Protein AF-X1UW24-F1 (afdb_monomer)

Secondary structure (DSSP, 8-state):
--SS--TTSGGGGGG---TTSSHHHHHHHHH-------TT--HHHHHHHHHHHHHHH-

InterPro domains:
  IPR015422 Pyridoxal phosphate-dependent transferase, small domain [G3DSA:3.90.1150.10] (1-58)

Mean predicted aligned error: 4.66 Å

Foldseek 3Di:
DDPADLVVDPVCVVVVDDPPPCVVSVCCNVPNDDDDPDPPDDPVNVVVVVVVVVVVVD

Organism: NCBI:txid412755

pLDDT: mean 89.66, std 9.32, range [54.94, 97.81]

Structure (mmCIF, N/CA/C/O backbone):
data_AF-X1UW24-F1
#
_entry.id   AF-X1UW24-F1
#
loop_
_atom_site.group_PDB
_atom_site.id
_atom_site.type_symbol
_atom_site.label_atom_id
_atom_site.label_alt_id
_atom_site.label_comp_id
_atom_site.label_asym_id
_atom_site.label_entity_id
_atom_site.label_seq_id
_atom_site.pdbx_PDB_ins_code
_atom_site.Cartn_x
_atom_site.Cartn_y
_atom_site.Cartn_z
_atom_site.occupancy
_atom_site.B_iso_or_equiv
_atom_site.auth_seq_id
_atom_site.auth_comp_id
_atom_site.auth_asym_id
_atom_site.auth_atom_id
_atom_site.pdbx_PDB_model_num
ATOM 1 N N . LEU A 1 1 ? -5.188 6.544 -2.507 1.00 54.94 1 LEU A N 1
ATOM 2 C CA . LEU A 1 1 ? -4.955 5.748 -1.283 1.00 54.94 1 LEU A CA 1
ATOM 3 C C . LEU A 1 1 ? -6.318 5.396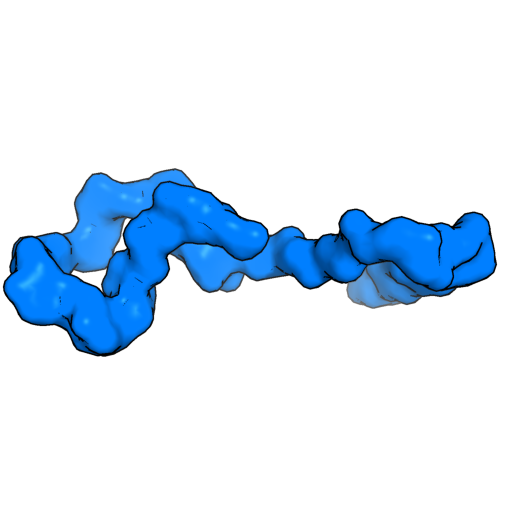 -0.710 1.00 54.94 1 LEU A C 1
ATOM 5 O O . LEU A 1 1 ? -7.169 6.276 -0.688 1.00 54.94 1 LEU A O 1
ATOM 9 N N . PHE A 1 2 ? -6.554 4.126 -0.396 1.00 56.16 2 PHE A N 1
ATOM 10 C CA . PHE A 1 2 ? -7.870 3.575 -0.070 1.00 56.16 2 PHE A CA 1
ATOM 11 C C . PHE A 1 2 ? -8.6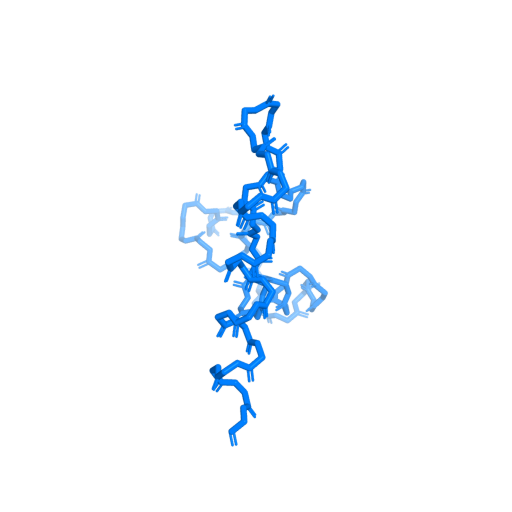33 4.445 0.939 1.00 56.16 2 PHE A C 1
ATOM 13 O O . PHE A 1 2 ? -8.082 4.832 1.964 1.00 56.16 2 PHE A O 1
ATOM 20 N N . ALA A 1 3 ? -9.910 4.732 0.672 1.00 57.25 3 ALA A N 1
ATOM 21 C CA . ALA A 1 3 ? -10.818 5.375 1.628 1.00 57.25 3 ALA A CA 1
ATOM 22 C C . ALA A 1 3 ? -11.212 4.421 2.782 1.00 57.25 3 ALA A C 1
ATOM 24 O O . ALA A 1 3 ? -12.322 4.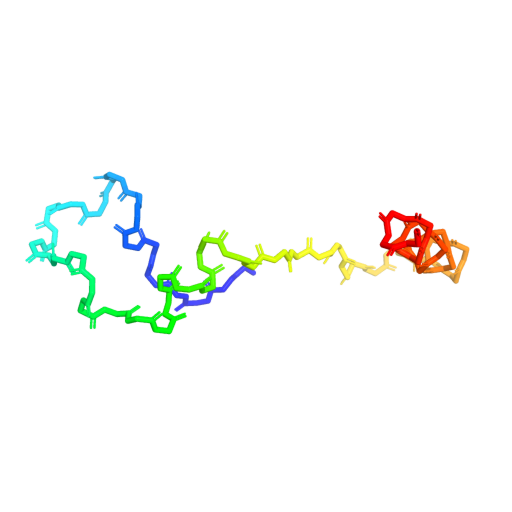481 3.304 1.00 57.25 3 ALA A O 1
ATOM 25 N N . SER A 1 4 ? -10.323 3.491 3.134 1.00 68.38 4 SER A N 1
ATOM 26 C CA . SER A 1 4 ? -10.493 2.505 4.190 1.00 68.38 4 SER A CA 1
ATOM 27 C C . SER A 1 4 ? -9.881 3.032 5.482 1.00 68.38 4 SER A C 1
ATOM 29 O O . SER A 1 4 ? -8.762 3.546 5.479 1.00 68.38 4 SER A O 1
ATOM 31 N N . LEU A 1 5 ? -10.595 2.860 6.593 1.00 79.25 5 LEU A N 1
ATOM 32 C CA . LEU A 1 5 ? -10.041 3.065 7.927 1.00 79.25 5 LEU A CA 1
ATOM 33 C C . LEU A 1 5 ? -8.858 2.096 8.123 1.00 79.25 5 LEU A C 1
ATOM 35 O O . LEU A 1 5 ? -9.067 0.888 7.996 1.00 79.25 5 LEU A O 1
ATOM 39 N N . PRO A 1 6 ? -7.632 2.571 8.414 1.00 81.50 6 PRO A N 1
ATOM 40 C CA . PRO A 1 6 ? -6.485 1.696 8.629 1.00 81.50 6 PRO A CA 1
ATOM 41 C C . PRO A 1 6 ? -6.545 1.138 10.053 1.00 81.50 6 PRO A C 1
ATOM 43 O O . PRO A 1 6 ? -5.825 1.586 10.943 1.00 81.50 6 PRO A O 1
ATOM 46 N N . THR A 1 7 ? -7.437 0.176 10.278 1.00 85.88 7 THR A N 1
ATOM 47 C CA . THR A 1 7 ? -7.707 -0.411 11.601 1.00 85.88 7 THR A CA 1
ATOM 48 C C . THR A 1 7 ? -6.451 -1.021 12.231 1.00 85.88 7 THR A C 1
ATOM 50 O O . THR A 1 7 ? -6.268 -0.969 13.442 1.00 85.88 7 THR A O 1
ATOM 53 N N . GLN A 1 8 ? -5.497 -1.497 11.434 1.00 86.88 8 GLN A N 1
ATOM 54 C CA . GLN A 1 8 ? -4.223 -2.007 11.955 1.00 86.88 8 GLN A CA 1
ATOM 55 C C . GLN A 1 8 ? -3.265 -0.903 12.456 1.00 86.88 8 GLN A C 1
ATOM 57 O O . GLN A 1 8 ? -2.247 -1.203 13.082 1.00 86.88 8 GLN A O 1
ATOM 62 N N . HIS A 1 9 ? -3.547 0.380 12.201 1.00 89.12 9 HIS A N 1
ATOM 63 C CA . HIS A 1 9 ? -2.668 1.485 12.580 1.00 89.12 9 HIS A CA 1
ATOM 64 C C . HIS A 1 9 ? -3.010 2.031 13.976 1.00 89.12 9 HIS A C 1
ATOM 66 O O . HIS A 1 9 ? -4.080 2.598 14.190 1.00 89.12 9 HIS A O 1
ATOM 72 N N . LYS A 1 10 ? -2.049 1.975 14.911 1.00 90.25 10 LYS A N 1
ATOM 73 C CA . LYS A 1 10 ? -2.222 2.388 16.325 1.00 90.25 10 LYS A CA 1
ATOM 74 C C . LYS A 1 10 ? -2.788 3.798 16.525 1.00 90.25 10 LYS A C 1
ATOM 76 O O . LYS A 1 10 ? -3.456 4.056 17.515 1.00 90.25 10 LYS A O 1
ATOM 81 N N . ALA A 1 11 ? -2.557 4.714 15.581 1.00 91.56 11 ALA A N 1
ATOM 82 C CA . ALA A 1 11 ? -3.114 6.071 15.649 1.00 91.56 11 ALA A CA 1
ATOM 83 C C . ALA A 1 11 ? -4.653 6.118 15.706 1.00 91.56 11 ALA A C 1
ATOM 85 O O . ALA A 1 11 ? -5.195 7.149 16.089 1.00 91.56 11 ALA A O 1
ATOM 86 N N . PHE A 1 12 ? -5.344 5.036 15.339 1.00 90.00 12 PHE A N 1
ATOM 87 C CA . PHE A 1 12 ? -6.802 4.949 15.352 1.00 90.00 12 PHE A CA 1
ATOM 88 C C . PHE A 1 12 ? -7.353 4.107 16.516 1.00 90.00 12 PHE A C 1
ATOM 90 O O . PHE A 1 12 ? -8.567 4.041 16.672 1.00 90.00 12 PHE A O 1
ATOM 97 N N . GLU A 1 13 ? -6.504 3.548 17.390 1.00 90.81 13 GLU A N 1
ATOM 98 C CA . GLU A 1 13 ? -6.909 2.673 18.511 1.00 90.81 13 GLU A CA 1
ATOM 99 C C . GLU A 1 13 ? -7.935 3.334 19.454 1.00 90.81 13 GLU A C 1
ATOM 101 O O . GLU A 1 13 ? -8.813 2.670 20.000 1.00 90.81 13 GLU A O 1
ATOM 106 N N . PHE A 1 14 ? -7.903 4.667 19.572 1.00 94.31 14 PHE A N 1
ATOM 107 C CA . PHE A 1 14 ? -8.862 5.449 20.363 1.00 94.31 14 PHE A CA 1
ATOM 108 C C . PHE A 1 14 ? -10.324 5.320 19.897 1.00 94.31 14 PHE A C 1
ATOM 110 O O . PHE A 1 14 ? -11.231 5.687 20.642 1.00 94.31 14 PHE A O 1
ATOM 117 N N . LEU A 1 15 ? -10.563 4.833 18.674 1.00 93.44 15 LEU A N 1
ATOM 118 C CA . LEU A 1 15 ? -11.904 4.580 18.146 1.00 93.44 15 LEU A CA 1
ATOM 119 C C . LEU A 1 15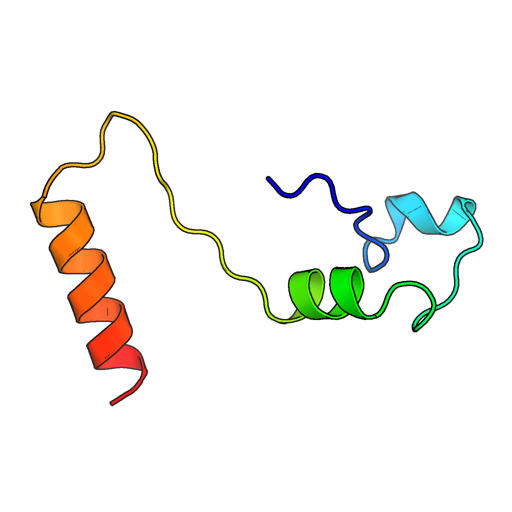 ? -12.546 3.310 18.731 1.00 93.44 15 LEU A C 1
ATOM 121 O O . LEU A 1 15 ? -13.737 3.099 18.518 1.00 93.44 15 LEU A O 1
ATOM 125 N N . GLY A 1 16 ? -11.791 2.486 19.470 1.00 93.25 16 GLY A N 1
ATOM 126 C CA . GLY A 1 16 ? -12.330 1.346 20.219 1.00 93.25 16 GLY A CA 1
ATOM 127 C C . GLY A 1 16 ? -12.835 0.190 19.353 1.00 93.25 16 GLY A C 1
ATOM 128 O O . GLY A 1 16 ? -13.724 -0.541 19.783 1.00 93.25 16 GLY A O 1
ATOM 129 N N . TYR A 1 17 ? -12.311 0.042 18.134 1.00 91.19 17 TYR A N 1
ATOM 130 C CA . TYR A 1 17 ? -12.575 -1.133 17.306 1.00 91.19 17 TYR A CA 1
ATOM 131 C C . TYR A 1 17 ? -11.693 -2.318 17.720 1.00 91.19 17 TYR A C 1
ATOM 133 O O . TYR A 1 17 ? -10.631 -2.156 18.320 1.00 91.19 17 TYR A O 1
ATOM 141 N N . GLU A 1 18 ? -12.118 -3.516 17.340 1.00 90.94 18 GLU A N 1
ATOM 142 C CA . GLU A 1 18 ? -11.415 -4.776 17.578 1.00 90.94 18 GLU A CA 1
ATOM 143 C C . GLU A 1 18 ? -11.018 -5.427 16.248 1.00 90.94 18 GLU A C 1
ATOM 145 O O . GLU A 1 18 ? -11.697 -5.257 15.232 1.00 90.94 18 GLU A O 1
ATOM 150 N N . TYR A 1 19 ? -9.924 -6.193 16.253 1.00 89.06 19 TYR A N 1
ATOM 151 C CA . TYR A 1 19 ? -9.504 -6.966 15.083 1.00 89.06 19 TYR A CA 1
ATOM 152 C C . TYR A 1 19 ? -10.591 -7.970 14.676 1.00 89.06 19 TYR A C 1
ATOM 154 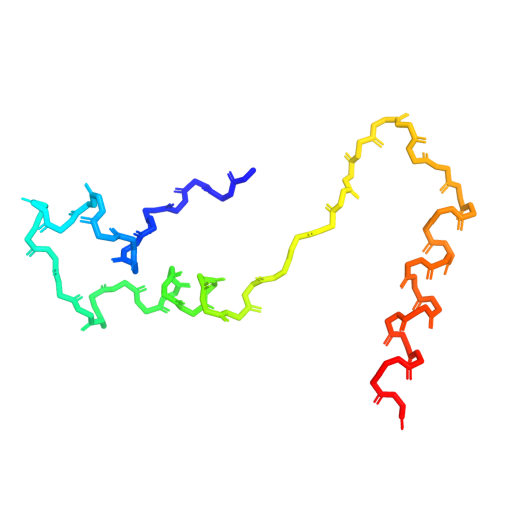O O . TYR A 1 19 ? -11.126 -8.691 15.521 1.00 89.06 19 TYR A O 1
ATOM 162 N N . GLY A 1 20 ? -10.907 -8.027 13.385 1.00 92.00 20 GLY A N 1
ATOM 163 C CA . GLY A 1 20 ? -11.962 -8.869 12.822 1.00 92.00 20 GLY A CA 1
ATOM 164 C C . GLY A 1 20 ? -13.300 -8.150 12.642 1.00 92.00 20 GLY A C 1
ATOM 165 O O . GLY A 1 20 ? -14.210 -8.712 12.030 1.00 92.00 20 GLY A O 1
ATOM 166 N N . GLN A 1 21 ? -13.449 -6.912 13.129 1.00 93.88 21 GLN A N 1
ATOM 167 C CA . GLN A 1 21 ? -14.667 -6.121 12.903 1.00 93.88 21 GLN A CA 1
ATOM 168 C C . GLN A 1 21 ? -14.772 -5.602 11.465 1.00 93.88 21 GLN A C 1
ATOM 170 O O . GLN A 1 21 ? -15.879 -5.361 10.978 1.00 93.88 21 GLN A O 1
ATOM 175 N N . PHE A 1 22 ? -13.641 -5.458 10.766 1.00 91.69 22 PHE A N 1
ATOM 176 C CA . PHE A 1 22 ? -13.595 -4.946 9.397 1.00 91.69 22 PHE A CA 1
ATOM 177 C C . PHE A 1 22 ? -12.804 -5.883 8.474 1.00 91.69 22 PHE A C 1
ATOM 179 O O . PHE A 1 22 ? -11.820 -5.452 7.869 1.00 91.69 22 PHE A O 1
ATOM 186 N N . PRO A 1 23 ? -13.249 -7.139 8.283 1.00 91.38 23 PRO A N 1
ATOM 187 C CA . PRO A 1 23 ? -12.433 -8.189 7.670 1.00 91.38 23 PRO A CA 1
ATOM 188 C C . PRO A 1 23 ? -11.979 -7.857 6.243 1.00 91.38 23 PRO A C 1
ATOM 190 O O . PRO A 1 23 ? -10.867 -8.190 5.848 1.00 91.38 23 PRO A O 1
ATOM 193 N N . ALA A 1 24 ? -12.803 -7.152 5.460 1.00 90.88 24 ALA A N 1
ATOM 194 C CA . ALA A 1 24 ? -12.420 -6.718 4.116 1.00 90.88 24 ALA A CA 1
ATOM 195 C C . ALA A 1 24 ? -11.346 -5.615 4.135 1.00 90.88 24 ALA A C 1
ATOM 197 O O . ALA A 1 24 ? -10.419 -5.648 3.329 1.00 90.88 24 ALA A O 1
ATOM 198 N N . ALA A 1 25 ? -11.459 -4.644 5.047 1.00 88.69 25 ALA A N 1
ATOM 199 C CA . ALA A 1 25 ? -10.474 -3.572 5.178 1.00 88.69 25 ALA A CA 1
ATOM 200 C C . ALA A 1 25 ? -9.156 -4.105 5.755 1.00 88.69 25 ALA A C 1
ATOM 202 O O . ALA A 1 25 ? -8.091 -3.739 5.271 1.00 88.69 25 ALA A O 1
ATOM 203 N N . GLU A 1 26 ? -9.236 -5.011 6.728 1.00 91.19 26 GLU A N 1
ATOM 204 C CA . GLU A 1 26 ? -8.087 -5.685 7.333 1.00 91.19 26 GLU A CA 1
ATOM 205 C C . GLU A 1 26 ? -7.347 -6.544 6.306 1.00 91.19 26 GLU A C 1
ATOM 207 O O . GLU A 1 26 ? -6.134 -6.400 6.153 1.00 91.19 26 GLU A O 1
ATOM 212 N N . TYR A 1 27 ? -8.073 -7.345 5.518 1.00 91.44 27 TYR A N 1
ATOM 213 C CA . TYR A 1 27 ? -7.480 -8.125 4.435 1.00 91.44 27 TYR A CA 1
ATOM 214 C C . TYR A 1 27 ? -6.738 -7.235 3.430 1.00 91.44 27 TYR A C 1
ATOM 216 O O . TYR A 1 27 ? -5.602 -7.538 3.072 1.00 91.44 27 TYR A O 1
ATOM 224 N N . VAL A 1 28 ? -7.338 -6.119 2.999 1.00 89.88 28 VAL A N 1
ATOM 225 C CA . VAL A 1 28 ? -6.678 -5.171 2.085 1.00 89.88 28 VAL A CA 1
ATOM 226 C C . VAL A 1 28 ? -5.488 -4.477 2.753 1.00 89.88 28 VAL A C 1
ATOM 228 O O . VAL A 1 28 ? -4.482 -4.255 2.090 1.00 89.88 28 VAL A O 1
ATOM 231 N N . GLY A 1 29 ? -5.556 -4.155 4.045 1.00 88.00 29 GLY A N 1
ATOM 232 C CA . GLY A 1 29 ? -4.433 -3.568 4.780 1.00 88.00 29 GLY A CA 1
ATOM 233 C C . GLY A 1 29 ? -3.243 -4.520 4.946 1.00 88.00 29 GLY A C 1
ATOM 234 O O . GLY A 1 29 ? -2.098 -4.079 4.893 1.00 88.00 29 GLY A O 1
ATOM 235 N N . GLU A 1 30 ? -3.502 -5.822 5.086 1.00 89.31 30 GLU A N 1
ATOM 236 C CA . GLU A 1 30 ? -2.470 -6.859 5.237 1.00 89.31 30 GLU A CA 1
ATOM 237 C C . GLU A 1 30 ? -1.921 -7.388 3.906 1.00 89.31 30 GLU A C 1
ATOM 239 O O . GLU A 1 30 ? -0.758 -7.776 3.839 1.00 89.31 30 GLU A O 1
ATOM 244 N N . ASN A 1 31 ? -2.744 -7.427 2.854 1.00 91.00 31 ASN A N 1
ATOM 245 C CA . ASN A 1 31 ? -2.415 -8.114 1.596 1.00 91.00 31 ASN A CA 1
ATOM 246 C C . ASN A 1 31 ? -2.398 -7.177 0.381 1.00 91.00 31 ASN A C 1
ATOM 248 O O . ASN A 1 31 ? -1.961 -7.566 -0.702 1.00 91.00 31 ASN A O 1
ATOM 252 N N . GLY A 1 32 ? -2.921 -5.961 0.520 1.00 88.81 32 GLY A N 1
ATOM 253 C CA . GLY A 1 32 ? -3.050 -5.016 -0.577 1.00 88.81 32 GLY A CA 1
ATOM 254 C C . GLY A 1 32 ? -1.710 -4.408 -0.975 1.00 88.81 32 GLY A C 1
ATOM 255 O O . GLY A 1 32 ? -0.940 -3.937 -0.143 1.00 88.81 32 GLY A O 1
ATOM 256 N N . LEU A 1 33 ? -1.478 -4.344 -2.283 1.00 88.44 33 LEU A N 1
ATOM 257 C CA . LEU A 1 33 ? -0.371 -3.621 -2.897 1.00 88.44 33 LEU A CA 1
ATOM 258 C C . LEU A 1 33 ? -0.935 -2.562 -3.847 1.00 88.44 33 LEU A C 1
ATOM 260 O O . LEU A 1 33 ? -1.930 -2.790 -4.536 1.00 88.44 33 LEU A O 1
ATOM 264 N N . HIS A 1 34 ? -0.300 -1.394 -3.889 1.00 87.75 34 HIS A N 1
ATOM 265 C CA . HIS A 1 34 ? -0.650 -0.318 -4.810 1.00 87.75 34 HIS A CA 1
ATOM 266 C C . HIS A 1 34 ? 0.554 0.038 -5.679 1.00 87.75 34 HIS A C 1
ATOM 268 O O . HIS A 1 34 ? 1.657 0.217 -5.168 1.00 87.75 34 HIS A O 1
ATOM 274 N N . PHE A 1 35 ? 0.316 0.185 -6.980 1.00 88.50 35 PHE A N 1
ATOM 275 C CA . PHE A 1 35 ? 1.289 0.696 -7.941 1.00 88.50 35 PHE A CA 1
ATOM 276 C C . PHE A 1 35 ? 1.013 2.161 -8.237 1.00 88.50 35 PHE A C 1
ATOM 278 O O . PHE A 1 35 ? -0.139 2.595 -8.218 1.00 88.50 35 PHE A O 1
ATOM 285 N N . GLY A 1 36 ? 2.066 2.914 -8.556 1.00 87.44 36 GLY A N 1
ATOM 286 C CA . GLY A 1 36 ? 1.888 4.242 -9.125 1.00 87.44 36 GLY A CA 1
ATOM 287 C C . GLY A 1 36 ? 1.015 4.155 -10.377 1.00 87.44 36 GLY A C 1
ATOM 288 O O . GLY A 1 36 ? 1.222 3.288 -11.215 1.00 87.44 36 GLY A O 1
ATOM 289 N N . ILE A 1 37 ? 0.029 5.045 -10.482 1.00 87.25 37 ILE A N 1
ATOM 290 C CA . ILE A 1 37 ? -0.756 5.286 -11.703 1.00 87.25 37 ILE A CA 1
ATOM 291 C C . ILE A 1 37 ? -0.812 6.804 -11.903 1.00 87.25 37 ILE A C 1
ATOM 293 O O . ILE A 1 37 ? -1.870 7.430 -11.866 1.00 87.25 37 ILE A O 1
ATOM 297 N N . HIS A 1 38 ? 0.363 7.429 -11.969 1.00 92.94 38 HIS A N 1
ATOM 298 C CA . HIS A 1 38 ? 0.483 8.870 -12.171 1.00 92.94 38 HIS A CA 1
ATOM 299 C C . HIS A 1 38 ? 0.712 9.187 -13.649 1.00 92.94 38 HIS A C 1
ATOM 301 O O . HIS A 1 38 ? 1.228 8.371 -14.408 1.00 92.94 38 HIS A O 1
ATOM 307 N N . GLN A 1 39 ? 0.394 10.416 -14.045 1.00 95.81 39 GLN A N 1
ATOM 308 C CA . GLN A 1 39 ? 0.407 10.895 -15.431 1.00 95.81 39 GLN A CA 1
ATOM 309 C C . GLN A 1 39 ? 1.782 10.919 -16.126 1.00 95.81 39 GLN A C 1
ATOM 311 O O . GLN A 1 39 ? 1.874 11.359 -17.265 1.00 95.81 39 GLN A O 1
ATOM 316 N N . TYR A 1 40 ? 2.845 10.521 -15.429 1.00 96.44 40 TYR A N 1
ATOM 317 C CA . TYR A 1 40 ? 4.210 10.492 -15.969 1.00 96.44 40 TYR A CA 1
ATOM 318 C C . TYR A 1 40 ? 4.707 9.076 -16.246 1.00 96.44 40 TYR A C 1
ATOM 320 O O . TYR A 1 40 ? 5.836 8.928 -16.699 1.00 96.44 40 TYR A O 1
ATOM 328 N N . LEU A 1 41 ? 3.890 8.059 -15.962 1.00 96.50 41 LEU A N 1
ATOM 329 C CA . LEU A 1 41 ? 4.187 6.712 -16.418 1.00 96.50 41 LEU A CA 1
ATOM 330 C C . LEU A 1 41 ? 4.033 6.650 -17.929 1.00 96.50 41 LEU A C 1
ATOM 332 O O . LEU A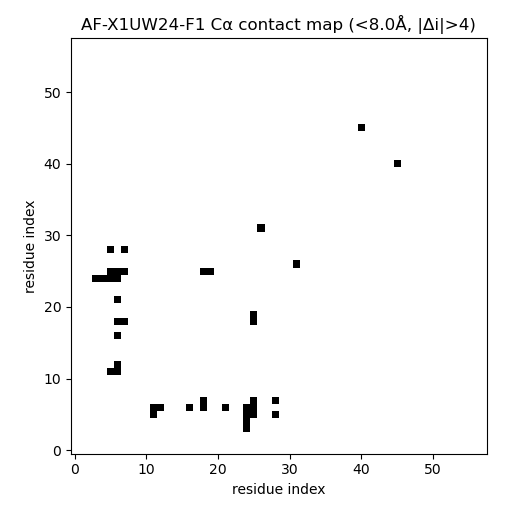 1 41 ? 3.086 7.205 -18.494 1.00 96.50 41 LEU A O 1
ATOM 336 N N . ASN A 1 42 ? 4.971 5.964 -18.555 1.00 96.69 42 ASN A N 1
ATOM 337 C CA . ASN A 1 42 ? 4.921 5.613 -19.961 1.00 96.69 42 ASN A CA 1
ATOM 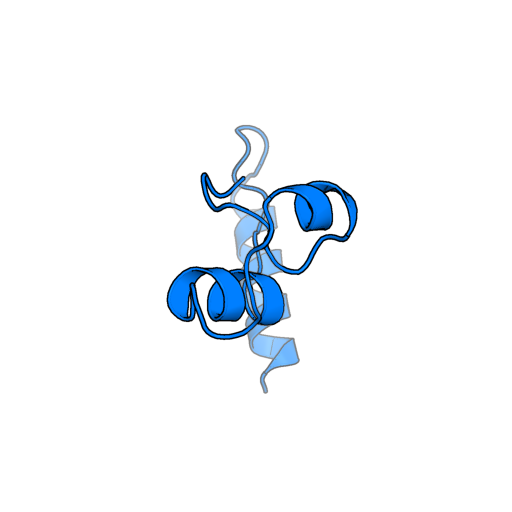338 C C . ASN A 1 42 ? 4.857 4.086 -20.117 1.00 96.69 42 ASN A C 1
ATOM 340 O O . ASN A 1 42 ? 4.880 3.343 -19.135 1.00 96.69 42 ASN A O 1
ATOM 344 N N . ASP A 1 43 ? 4.762 3.626 -21.360 1.00 96.88 43 ASP A N 1
ATOM 345 C CA . ASP A 1 43 ? 4.598 2.206 -21.663 1.00 96.88 43 ASP A CA 1
ATOM 346 C C . ASP A 1 43 ? 5.769 1.352 -21.147 1.00 96.88 43 ASP A C 1
ATOM 348 O O . ASP A 1 43 ? 5.530 0.265 -20.625 1.00 96.88 43 ASP A O 1
ATOM 352 N N . ASP A 1 44 ? 7.011 1.849 -21.201 1.00 97.81 44 ASP A N 1
ATOM 353 C CA . ASP A 1 44 ? 8.191 1.119 -20.715 1.00 97.81 44 ASP A CA 1
ATOM 354 C C . ASP A 1 44 ? 8.121 0.881 -19.201 1.00 97.81 44 ASP A C 1
ATOM 356 O O . ASP A 1 44 ? 8.466 -0.204 -18.726 1.00 97.81 44 ASP A O 1
ATOM 360 N N . ASP A 1 45 ? 7.607 1.853 -18.440 1.00 96.50 45 ASP A N 1
ATOM 361 C CA . ASP A 1 45 ? 7.383 1.684 -17.001 1.00 96.50 45 ASP A CA 1
ATOM 362 C C . ASP A 1 45 ? 6.356 0.570 -16.731 1.00 96.50 45 ASP A C 1
ATOM 364 O O . ASP A 1 45 ? 6.531 -0.243 -15.819 1.00 96.50 45 ASP A O 1
ATOM 368 N N . LEU A 1 46 ? 5.286 0.510 -17.534 1.00 94.75 46 LEU A N 1
ATOM 369 C CA . LEU A 1 46 ? 4.240 -0.507 -17.401 1.00 94.75 46 LEU A CA 1
ATOM 3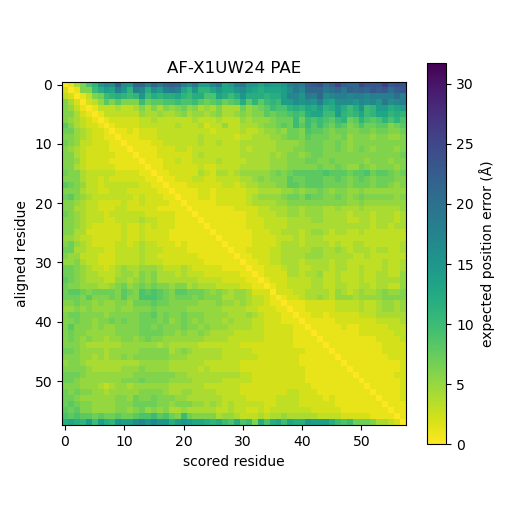70 C C . LEU A 1 46 ? 4.758 -1.901 -17.766 1.00 94.75 46 LEU A C 1
ATOM 372 O O . LEU A 1 46 ? 4.461 -2.862 -17.049 1.00 94.75 46 LEU A O 1
ATOM 376 N N . TYR A 1 47 ? 5.559 -2.012 -18.830 1.00 97.19 47 TYR A N 1
ATOM 377 C CA . TYR A 1 47 ? 6.213 -3.267 -19.200 1.00 97.19 47 TYR A CA 1
ATOM 378 C C . TYR A 1 47 ? 7.157 -3.740 -18.099 1.00 97.19 47 TYR A C 1
ATOM 380 O O . TYR A 1 47 ? 7.060 -4.890 -17.671 1.00 97.19 47 TYR A O 1
ATOM 388 N N . TYR A 1 48 ? 7.994 -2.847 -17.568 1.00 96.25 48 TYR A N 1
ATOM 389 C CA . TYR A 1 48 ? 8.908 -3.183 -16.480 1.00 96.25 48 TYR A CA 1
ATOM 390 C C . TYR A 1 48 ? 8.166 -3.704 -15.241 1.00 96.25 48 TYR A C 1
ATOM 392 O O . TYR A 1 48 ? 8.562 -4.721 -14.665 1.00 96.25 48 TYR A O 1
ATOM 400 N N . ILE A 1 49 ? 7.071 -3.046 -14.837 1.00 95.19 49 ILE A N 1
ATOM 401 C CA . ILE A 1 49 ? 6.240 -3.499 -13.710 1.00 95.19 49 ILE A CA 1
ATOM 402 C C . ILE A 1 49 ? 5.672 -4.898 -13.988 1.00 95.19 49 ILE A C 1
ATOM 404 O O . ILE A 1 49 ? 5.776 -5.773 -13.126 1.00 95.19 49 ILE A O 1
ATOM 408 N N . GLY A 1 50 ? 5.100 -5.120 -15.175 1.00 94.50 50 GLY A N 1
ATOM 409 C CA . GLY A 1 50 ? 4.517 -6.407 -15.558 1.00 94.50 50 GLY A CA 1
ATOM 410 C C . GLY A 1 50 ? 5.539 -7.543 -15.562 1.00 94.50 50 GLY A C 1
ATOM 411 O O . GLY A 1 50 ? 5.327 -8.566 -14.911 1.00 94.50 50 GLY A O 1
ATOM 412 N N . GLU A 1 51 ? 6.679 -7.345 -16.223 1.00 97.75 51 GLU A N 1
ATOM 413 C CA . GLU A 1 51 ? 7.749 -8.346 -16.302 1.00 97.75 51 GLU A CA 1
ATOM 414 C C . GLU A 1 51 ? 8.355 -8.649 -14.930 1.00 97.75 51 GLU A C 1
ATOM 416 O O . GLU A 1 51 ? 8.614 -9.810 -14.603 1.00 97.75 51 GLU A O 1
ATOM 421 N N . THR A 1 52 ? 8.540 -7.623 -14.096 1.00 96.38 52 THR A N 1
ATOM 422 C CA . THR A 1 52 ? 9.055 -7.792 -12.732 1.00 96.38 52 THR A CA 1
ATOM 423 C C . THR A 1 52 ? 8.096 -8.620 -11.883 1.00 96.38 52 THR A C 1
ATOM 425 O O . THR A 1 52 ? 8.532 -9.519 -11.164 1.00 96.38 52 THR A O 1
ATOM 428 N N . LEU A 1 53 ? 6.791 -8.349 -11.978 1.00 95.25 53 LEU A N 1
ATOM 429 C CA . LEU A 1 53 ? 5.774 -9.119 -11.265 1.00 95.25 53 LEU A CA 1
ATOM 430 C C . LEU A 1 53 ? 5.720 -10.565 -11.743 1.00 95.25 53 LEU A C 1
ATOM 432 O O . LEU A 1 53 ? 5.743 -11.474 -10.916 1.00 95.25 53 LEU A O 1
ATOM 436 N N . GLU A 1 54 ? 5.698 -10.798 -13.054 1.00 97.00 54 GLU A N 1
ATOM 437 C CA . GLU A 1 54 ? 5.737 -12.160 -13.586 1.00 97.00 54 GLU A CA 1
ATOM 438 C C . GLU A 1 54 ? 6.985 -12.920 -13.137 1.00 97.00 54 GLU A C 1
ATOM 440 O O . GLU A 1 54 ? 6.890 -14.092 -12.784 1.00 97.00 54 GLU A O 1
ATOM 445 N N . SER A 1 55 ? 8.146 -12.265 -13.160 1.00 97.75 55 SER A N 1
ATOM 446 C CA . SER A 1 55 ? 9.419 -12.852 -12.741 1.00 97.75 55 SER A CA 1
ATOM 447 C C . SER A 1 55 ? 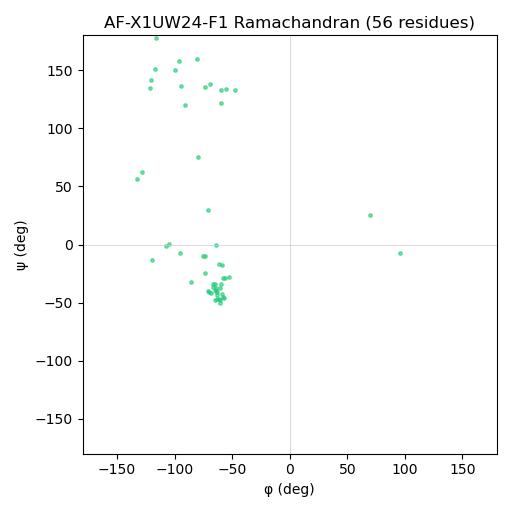9.427 -13.197 -11.252 1.00 97.75 55 SER A C 1
ATOM 449 O O . SER A 1 55 ? 9.923 -14.250 -10.872 1.00 97.75 55 SER A O 1
ATOM 451 N N . TYR A 1 56 ? 8.838 -12.347 -10.408 1.00 96.62 56 TYR A N 1
ATOM 452 C CA . TYR A 1 56 ? 8.763 -12.581 -8.966 1.00 96.62 56 TYR A CA 1
ATOM 453 C C . TYR A 1 56 ? 7.909 -13.807 -8.593 1.00 96.62 56 TYR A C 1
ATOM 455 O O . TYR A 1 56 ? 8.208 -14.476 -7.606 1.00 96.62 56 TYR A O 1
ATOM 463 N N . PHE A 1 57 ? 6.844 -14.088 -9.352 1.00 94.75 57 PHE A N 1
ATOM 464 C CA . PHE A 1 57 ? 5.912 -15.190 -9.072 1.00 94.75 57 PHE A CA 1
ATOM 465 C C . PHE A 1 57 ? 6.210 -16.498 -9.831 1.00 94.75 57 PHE A C 1
ATOM 467 O O . PHE A 1 57 ? 5.531 -17.496 -9.574 1.00 94.75 57 PHE A O 1
ATOM 474 N N . LYS A 1 58 ? 7.166 -16.500 -10.765 1.00 85.75 58 LYS A N 1
ATOM 475 C CA . LYS A 1 58 ? 7.667 -17.707 -11.449 1.00 85.75 58 LYS A CA 1
ATOM 476 C C . LYS A 1 58 ? 8.705 -18.428 -10.590 1.00 85.75 58 LYS A C 1
ATOM 478 O O . LYS A 1 58 ? 8.682 -19.679 -10.614 1.00 85.75 58 LYS A O 1
#

Radius of gyration: 16.19 Å; Cα contacts (8 Å, |Δi|>4): 20; chains: 1; bounding box: 24×29×42 Å

Sequence (58 aa):
LFASLPTQHKAFEFLGYEYGQFPAAEYVGENGLHFGIHQYLNDDDLYYIGETLESYFK

Solvent-accessible surface area (backbone atoms only — not comparable to full-atom values): 3993 Å² total; per-residue (Å²): 130,76,97,58,74,63,79,90,41,75,93,52,55,89,74,70,78,60,93,75,76,49,57,70,48,50,49,43,70,76,69,60,82,84,75,92,88,56,98,81,68,51,72,69,56,53,50,52,52,51,52,50,51,53,60,74,77,105